Protein AF-A0A508TF78-F1 (afdb_monomer)

InterPro domains:
  IPR029068 Glyoxalase/Bleomycin resistance protein/Dihydroxybiphenyl dioxygenase [SSF54593] (1-44)

Organism: NCBI:txid2511166

Secondary structure (DSSP, 8-state):
------EEEEEESSHHHHHHHHHHHHTPPPPEEETTEEEEE-TTS-EEEEEE--S-----------SS---STTSS--TT---

Nearest PDB structures (foldseek):
  6a52-assembly1_A  TM=9.834E-01  e=1.050E-06  Rhodococcus phenolicus
  7wb2-assembly1_C  TM=9.460E-01  e=6.098E-06  Streptomyces chartreusis
  6a4z-assembly1_B  TM=9.620E-01  e=8.552E-06  Streptomyces chartreusis
  7w5e-assembly1_A  TM=9.612E-01  e=2.701E-05  Streptomyces chartreusis
  7wcc-assembly2_D-3  TM=9.549E-01  e=3.309E-05  Streptomyces chartreusis

Solvent-accessible surface area (backbone atoms only — not comparable to full-atom values): 5448 Å² total; per-residue (Å²): 131,93,84,78,80,54,66,48,80,39,78,26,79,49,15,64,62,50,33,44,50,52,19,65,72,70,72,46,69,81,50,44,81,55,91,85,24,22,32,34,67,45,96,88,67,24,31,45,29,16,24,68,42,90,66,90,76,78,92,79,88,84,87,84,88,69,95,64,80,91,78,66,78,80,72,63,80,64,86,79,79,77,134

pLDDT: mean 85.86, std 19.12, range [37.03, 98.56]

Mean predicted aligned error: 6.98 Å

Foldseek 3Di:
DDDDQAEDEAEDQDQQVVQQVCCVLVVFDHFDDDDQFRWGADPVNHIYTYHRDPDDHDDDDDDDDDPDDPDPSVPPPPPPPDD

Radius of gyration: 13.75 Å; Cα contacts (8 Å, |Δi|>4): 99; chains: 1; bounding box: 28×33×35 Å

Structure (mmCIF, N/CA/C/O backbone):
data_AF-A0A508TF78-F1
#
_entry.id   AF-A0A508TF78-F1
#
loop_
_atom_site.group_PDB
_atom_site.id
_atom_site.type_symbol
_atom_site.label_atom_id
_atom_site.label_alt_id
_atom_site.label_comp_id
_atom_site.label_asym_id
_atom_site.label_entity_id
_atom_site.label_seq_id
_atom_site.pdbx_PDB_ins_code
_atom_site.Cartn_x
_atom_site.Cartn_y
_atom_site.Cartn_z
_atom_site.occupancy
_atom_site.B_iso_or_equiv
_atom_site.auth_seq_id
_atom_site.auth_comp_id
_atom_site.auth_asym_id
_atom_site.auth_atom_id
_atom_site.pdbx_PDB_model_num
ATOM 1 N N . MET A 1 1 ? 6.488 11.146 23.804 1.00 67.94 1 MET A N 1
ATOM 2 C CA . MET A 1 1 ? 5.631 11.390 22.624 1.00 67.94 1 MET A CA 1
ATOM 3 C C . MET A 1 1 ? 5.358 10.046 21.969 1.00 67.94 1 MET A C 1
ATOM 5 O O . MET A 1 1 ? 6.329 9.310 21.818 1.00 67.94 1 MET A O 1
ATOM 9 N N . PRO A 1 2 ? 4.102 9.686 21.658 1.00 85.88 2 PRO A N 1
ATOM 10 C CA . PRO A 1 2 ? 3.818 8.464 20.909 1.00 85.88 2 PRO A CA 1
ATOM 11 C C . PRO A 1 2 ? 4.322 8.599 19.463 1.00 85.88 2 PRO A C 1
ATOM 13 O O . PRO A 1 2 ? 4.281 9.689 18.894 1.00 85.88 2 PRO A O 1
ATOM 16 N N . ILE A 1 3 ? 4.850 7.507 18.910 1.00 91.81 3 ILE A N 1
ATOM 17 C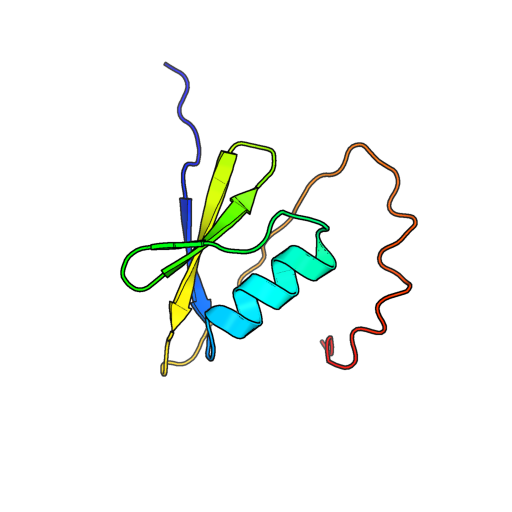 CA . ILE A 1 3 ? 5.328 7.397 17.526 1.00 91.81 3 ILE A CA 1
ATOM 18 C C . ILE A 1 3 ? 4.472 6.326 16.860 1.00 91.81 3 ILE A C 1
ATOM 20 O O . ILE A 1 3 ? 4.426 5.200 17.355 1.00 91.81 3 ILE A O 1
ATOM 24 N N . ASP A 1 4 ? 3.842 6.671 15.740 1.00 93.69 4 ASP A N 1
ATOM 25 C CA . ASP A 1 4 ? 2.951 5.772 15.011 1.00 93.69 4 ASP A CA 1
ATOM 26 C C . ASP A 1 4 ? 3.559 5.343 13.677 1.00 93.69 4 ASP A C 1
ATOM 28 O O . ASP A 1 4 ? 4.216 6.116 12.973 1.00 93.69 4 ASP A O 1
ATOM 32 N N . PHE A 1 5 ? 3.295 4.096 13.296 1.00 94.56 5 PHE A N 1
ATOM 33 C CA . PHE A 1 5 ? 3.591 3.613 11.956 1.00 94.56 5 PHE A CA 1
ATOM 34 C C . PHE A 1 5 ? 2.558 4.174 10.974 1.00 94.56 5 PHE A C 1
ATOM 36 O O . PHE A 1 5 ? 1.394 3.778 10.999 1.00 94.56 5 PHE A O 1
ATOM 43 N N . ASN A 1 6 ? 2.982 5.114 10.127 1.00 95.50 6 ASN A N 1
ATOM 44 C CA . ASN A 1 6 ? 2.067 5.855 9.262 1.00 95.50 6 ASN A CA 1
ATOM 45 C C . ASN A 1 6 ? 1.837 5.192 7.897 1.00 95.50 6 ASN A C 1
ATOM 47 O O . ASN A 1 6 ? 0.696 5.082 7.464 1.00 95.50 6 ASN A O 1
ATOM 51 N N . HIS A 1 7 ? 2.889 4.748 7.209 1.00 97.44 7 HIS A N 1
ATOM 52 C CA . HIS A 1 7 ? 2.753 4.085 5.911 1.00 97.44 7 HIS A CA 1
ATOM 53 C C . HIS A 1 7 ? 3.997 3.270 5.540 1.00 97.44 7 HIS A C 1
ATOM 55 O O . HIS A 1 7 ? 5.075 3.462 6.106 1.00 97.44 7 HIS A O 1
ATOM 61 N N . THR A 1 8 ? 3.849 2.367 4.571 1.00 97.94 8 THR A N 1
ATOM 62 C CA . THR A 1 8 ? 4.963 1.685 3.898 1.00 97.94 8 THR A CA 1
ATOM 63 C C . THR A 1 8 ? 4.647 1.424 2.433 1.00 97.94 8 THR A C 1
ATOM 65 O O . THR A 1 8 ? 3.487 1.253 2.060 1.00 97.94 8 THR A O 1
ATOM 68 N N . ILE A 1 9 ? 5.691 1.355 1.609 1.00 97.81 9 ILE A N 1
ATOM 69 C CA . ILE A 1 9 ? 5.576 1.071 0.179 1.00 97.81 9 ILE A CA 1
ATOM 70 C C . ILE A 1 9 ? 5.605 -0.439 -0.042 1.00 97.81 9 ILE A C 1
ATOM 72 O O . ILE A 1 9 ? 6.514 -1.127 0.428 1.00 97.81 9 ILE A O 1
ATOM 76 N N . VAL A 1 10 ? 4.645 -0.931 -0.823 1.00 97.88 10 VAL A N 1
ATOM 77 C CA . VAL A 1 10 ? 4.552 -2.337 -1.222 1.00 97.88 10 VAL A CA 1
ATOM 78 C C . VAL A 1 10 ? 4.805 -2.443 -2.730 1.00 97.88 10 VAL A C 1
ATOM 80 O O . VAL A 1 10 ? 3.964 -2.015 -3.526 1.00 97.88 10 VAL A O 1
ATOM 83 N N . PRO A 1 11 ? 5.957 -2.973 -3.172 1.00 97.69 11 PRO A N 1
ATOM 84 C CA . PRO A 1 11 ? 6.193 -3.200 -4.592 1.00 97.69 11 PRO A CA 1
ATOM 85 C C . PRO A 1 11 ? 5.260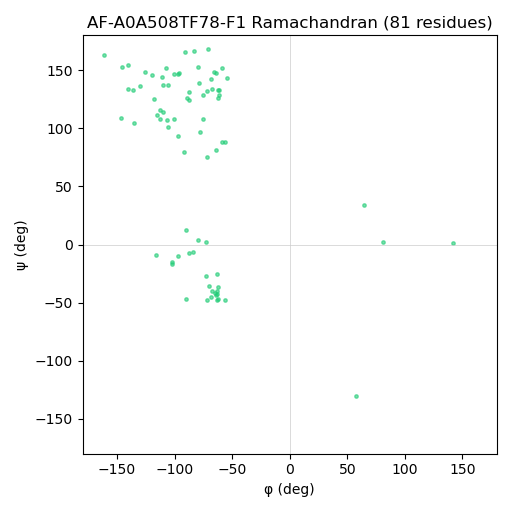 -4.299 -5.120 1.00 97.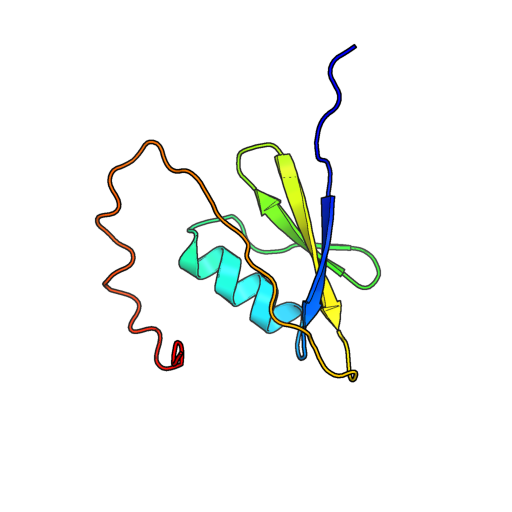69 11 PRO A C 1
ATOM 87 O O . PRO A 1 11 ? 5.127 -5.360 -4.514 1.00 97.69 11 PRO A O 1
ATOM 90 N N . ALA A 1 12 ? 4.636 -4.060 -6.271 1.00 97.38 12 ALA A N 1
ATOM 91 C CA . ALA A 1 12 ? 3.747 -5.004 -6.939 1.00 97.38 12 ALA A CA 1
ATOM 92 C C . ALA A 1 12 ? 3.958 -4.982 -8.457 1.00 97.38 12 ALA A C 1
ATOM 94 O O . ALA A 1 12 ? 4.379 -3.975 -9.014 1.00 97.38 12 ALA A O 1
ATOM 95 N N . ARG A 1 13 ? 3.646 -6.088 -9.144 1.00 97.19 13 ARG A N 1
ATOM 96 C CA . ARG A 1 13 ? 3.674 -6.135 -10.620 1.00 97.19 13 ARG A CA 1
ATOM 97 C C . ARG A 1 13 ? 2.543 -5.314 -11.244 1.00 97.19 13 ARG A C 1
ATOM 99 O O . ARG A 1 13 ? 2.743 -4.687 -12.275 1.00 97.19 13 ARG A O 1
ATOM 106 N N . ASP A 1 14 ? 1.390 -5.326 -10.582 1.00 97.44 14 ASP A N 1
ATOM 107 C CA . ASP A 1 14 ? 0.247 -4.456 -10.843 1.00 97.44 14 ASP A CA 1
ATOM 108 C C . ASP A 1 14 ? -0.261 -3.949 -9.489 1.00 97.44 14 ASP A C 1
ATOM 110 O O . ASP A 1 14 ? -0.866 -4.687 -8.701 1.00 97.44 14 ASP A O 1
ATOM 114 N N . SER A 1 15 ? 0.047 -2.692 -9.190 1.00 97.69 15 SER A N 1
ATOM 115 C CA . SER A 1 15 ? -0.317 -2.014 -7.949 1.00 97.69 15 SER A CA 1
ATOM 116 C C . SER A 1 15 ? -1.826 -1.897 -7.773 1.00 97.69 15 SER A C 1
ATOM 118 O O . SER A 1 15 ? -2.322 -2.059 -6.659 1.00 97.69 15 SER A O 1
ATOM 120 N N . LYS A 1 16 ? -2.578 -1.672 -8.856 1.00 98.06 16 LYS A N 1
ATOM 121 C CA . LYS A 1 16 ? -4.034 -1.498 -8.815 1.00 98.06 16 LYS A CA 1
ATOM 122 C C . LYS A 1 16 ? -4.730 -2.818 -8.528 1.00 98.06 16 LYS A C 1
ATOM 124 O O . LYS A 1 16 ? -5.589 -2.866 -7.647 1.00 98.06 16 LYS A O 1
ATOM 129 N N . ALA A 1 17 ? -4.345 -3.881 -9.229 1.00 97.69 17 ALA A N 1
ATOM 130 C CA . ALA A 1 17 ? -4.879 -5.217 -8.995 1.00 97.69 17 ALA A CA 1
ATOM 131 C C . ALA A 1 17 ? -4.524 -5.718 -7.587 1.00 97.69 17 ALA A C 1
ATOM 133 O O . ALA A 1 17 ? -5.388 -6.243 -6.888 1.00 97.69 17 ALA A O 1
ATOM 134 N N . SER A 1 18 ? -3.286 -5.491 -7.138 1.00 97.75 18 SER A N 1
ATOM 135 C CA . SER A 1 18 ? -2.808 -5.942 -5.822 1.00 97.75 18 SER A CA 1
ATOM 136 C C . SER A 1 18 ? -3.489 -5.201 -4.666 1.00 97.75 18 SER A C 1
ATOM 138 O O . SER A 1 18 ? -3.959 -5.832 -3.718 1.00 97.75 18 SER A O 1
ATOM 140 N N . ALA A 1 19 ? -3.615 -3.872 -4.760 1.00 98.12 19 ALA A N 1
ATOM 141 C CA . ALA A 1 19 ? -4.337 -3.065 -3.777 1.00 98.12 19 ALA A CA 1
ATOM 142 C C . ALA A 1 19 ? -5.830 -3.436 -3.724 1.00 98.12 19 ALA A C 1
ATOM 144 O O . ALA A 1 19 ? -6.418 -3.547 -2.643 1.00 98.12 19 ALA A O 1
ATOM 145 N N . LYS A 1 20 ? -6.447 -3.686 -4.888 1.00 97.81 20 LYS A N 1
ATOM 146 C CA . LYS A 1 20 ? -7.827 -4.176 -4.961 1.00 97.81 20 LYS A CA 1
ATOM 147 C C . LYS A 1 20 ? -7.974 -5.551 -4.305 1.00 97.81 20 LYS A C 1
ATOM 149 O O . LYS A 1 20 ? -8.863 -5.733 -3.484 1.00 97.81 20 LYS A O 1
ATOM 154 N N . PHE A 1 21 ? -7.085 -6.490 -4.609 1.00 96.88 21 PHE A N 1
ATOM 155 C CA . PHE A 1 21 ? -7.118 -7.827 -4.022 1.00 96.88 21 PHE A CA 1
ATOM 156 C C . PHE A 1 21 ? -7.076 -7.778 -2.490 1.00 96.88 21 PHE A C 1
ATOM 158 O O . PHE A 1 21 ? -7.900 -8.405 -1.827 1.00 96.88 21 PHE A O 1
ATOM 165 N N . VAL A 1 22 ? -6.160 -6.996 -1.911 1.00 95.44 22 VAL A N 1
ATOM 166 C CA . VAL A 1 22 ? -6.036 -6.904 -0.450 1.00 95.44 22 VAL A CA 1
ATOM 167 C C . VAL A 1 22 ? -7.240 -6.220 0.190 1.00 95.44 22 VAL A C 1
ATOM 169 O O . VAL A 1 22 ? -7.703 -6.679 1.232 1.00 95.44 22 VAL A O 1
ATOM 172 N N . THR A 1 23 ? -7.785 -5.167 -0.420 1.00 95.75 23 THR A N 1
ATOM 173 C CA . THR A 1 23 ? -8.999 -4.515 0.103 1.00 95.75 23 THR A CA 1
ATOM 174 C C . THR A 1 23 ? -10.212 -5.438 0.051 1.00 95.75 23 THR A C 1
ATOM 176 O O . THR A 1 23 ? -10.925 -5.533 1.049 1.00 95.75 23 THR A O 1
ATOM 179 N N . ASP A 1 24 ? -10.384 -6.199 -1.033 1.00 94.69 24 ASP A N 1
ATOM 180 C CA . ASP A 1 24 ? -11.455 -7.192 -1.167 1.00 94.69 24 ASP A CA 1
ATOM 181 C C . ASP A 1 24 ? -11.315 -8.316 -0.125 1.00 94.69 24 ASP A C 1
ATOM 183 O O . ASP A 1 24 ? -12.275 -8.649 0.569 1.00 94.69 24 ASP A O 1
ATOM 187 N N . VAL A 1 25 ? -10.112 -8.885 0.027 1.00 92.00 25 VAL A N 1
ATOM 188 C CA . VAL A 1 25 ? -9.854 -9.977 0.981 1.00 92.00 25 VAL A CA 1
ATOM 189 C C . VAL A 1 25 ? -10.054 -9.509 2.417 1.00 92.00 25 VAL A C 1
ATOM 191 O O . VAL A 1 25 ? -10.657 -10.224 3.214 1.00 92.00 25 VAL A O 1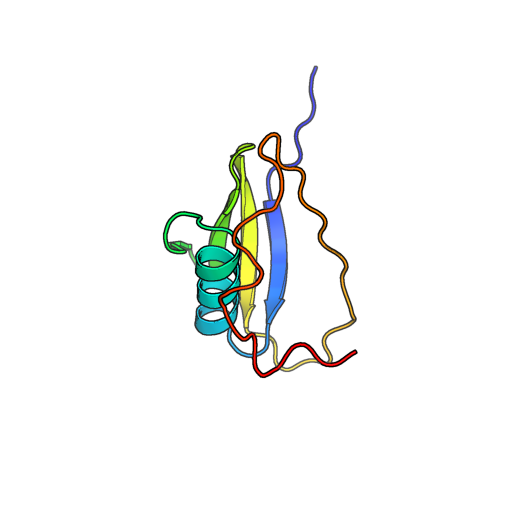
ATOM 194 N N . LEU A 1 26 ? -9.556 -8.320 2.763 1.00 91.06 26 LEU A N 1
ATOM 195 C CA . LEU A 1 26 ? -9.616 -7.787 4.123 1.00 91.06 26 LEU A CA 1
ATOM 196 C C . LEU A 1 26 ? -10.937 -7.076 4.456 1.00 91.06 26 LEU A C 1
ATOM 198 O O . LEU A 1 26 ? -11.133 -6.717 5.617 1.00 91.06 26 LEU A O 1
ATOM 202 N N . GLY A 1 27 ? -11.833 -6.883 3.483 1.00 91.44 27 GLY A N 1
ATOM 203 C CA . GLY A 1 27 ? -13.078 -6.132 3.665 1.00 91.44 27 GLY A CA 1
ATOM 204 C C . GLY A 1 27 ? -12.844 -4.650 3.975 1.00 91.44 27 GLY A C 1
ATOM 205 O O . GLY A 1 27 ? -13.578 -4.061 4.767 1.00 91.44 27 GLY A O 1
ATOM 206 N N . LEU A 1 28 ? -11.790 -4.063 3.404 1.00 93.56 28 LEU A N 1
ATOM 207 C CA . LEU A 1 28 ? -11.454 -2.646 3.554 1.00 93.56 28 LEU A CA 1
ATOM 208 C C . LEU A 1 28 ? -12.111 -1.807 2.450 1.00 93.56 28 LEU A C 1
ATOM 210 O O . LEU A 1 28 ? -12.558 -2.321 1.426 1.00 93.56 28 LEU A O 1
ATOM 214 N N . SER A 1 29 ? -12.127 -0.489 2.644 1.00 95.06 29 SER A N 1
ATOM 215 C CA . SER A 1 29 ? -12.527 0.463 1.605 1.00 95.06 29 SER A CA 1
ATOM 216 C C . SER A 1 29 ? -11.653 0.337 0.355 1.00 95.06 29 SER A C 1
ATOM 218 O O . SER A 1 29 ? -10.475 -0.008 0.446 1.00 95.06 29 SER A O 1
ATOM 220 N N . ALA A 1 30 ? -12.220 0.682 -0.804 1.00 96.38 30 ALA A N 1
ATOM 221 C CA . ALA A 1 30 ? -11.501 0.665 -2.075 1.00 96.38 30 ALA A CA 1
ATOM 222 C C . ALA A 1 30 ? -10.200 1.498 -2.015 1.00 96.38 30 ALA A C 1
ATOM 224 O O . ALA A 1 30 ? -10.184 2.564 -1.383 1.00 96.38 30 ALA A O 1
ATOM 225 N N . PRO A 1 31 ? -9.122 1.048 -2.686 1.00 97.62 31 PRO A N 1
ATOM 226 C CA . PRO A 1 31 ? -7.859 1.769 -2.697 1.00 97.62 31 PRO A CA 1
ATOM 227 C C . PRO A 1 31 ? -8.011 3.127 -3.381 1.00 97.62 31 PRO A C 1
ATOM 229 O O . PRO A 1 31 ? -8.782 3.286 -4.332 1.00 97.62 31 PRO A O 1
ATOM 232 N N . ARG A 1 32 ? -7.246 4.114 -2.912 1.00 97.62 32 ARG A N 1
ATOM 233 C CA . ARG A 1 32 ? -7.217 5.462 -3.490 1.00 97.62 32 ARG A CA 1
ATOM 234 C C . ARG A 1 32 ? -5.931 5.671 -4.269 1.00 97.62 32 ARG A C 1
ATOM 236 O O . ARG A 1 32 ? -4.852 5.338 -3.791 1.00 97.62 32 ARG A O 1
ATOM 243 N N . HIS A 1 33 ? -6.035 6.278 -5.443 1.00 97.44 33 HIS A N 1
ATOM 244 C CA . HIS A 1 33 ? -4.855 6.682 -6.194 1.00 97.44 33 HIS A CA 1
ATOM 245 C C . HIS A 1 33 ? -4.228 7.934 -5.567 1.00 97.44 33 HIS A C 1
ATOM 247 O O . HIS A 1 33 ? -4.927 8.923 -5.333 1.00 97.44 33 HIS A O 1
ATOM 253 N N . TRP A 1 34 ? -2.923 7.896 -5.296 1.00 96.31 34 TRP A N 1
ATOM 254 C CA . TRP A 1 34 ? -2.177 9.038 -4.774 1.00 96.31 34 TRP A CA 1
ATOM 255 C C . TRP A 1 34 ? -0.744 9.038 -5.312 1.00 96.31 34 TRP A C 1
ATOM 257 O O . TRP A 1 34 ? 0.074 8.194 -4.951 1.00 96.31 34 TRP A O 1
ATOM 267 N N . GLY A 1 35 ? -0.439 9.978 -6.211 1.00 95.25 35 GLY A N 1
ATOM 268 C CA . GLY A 1 35 ? 0.850 10.005 -6.905 1.00 95.25 35 GLY A CA 1
ATOM 269 C C . GLY A 1 35 ? 1.100 8.692 -7.665 1.00 95.25 35 GLY A C 1
ATOM 270 O O . GLY A 1 35 ? 0.217 8.248 -8.391 1.00 95.25 35 GLY A O 1
ATOM 271 N N . PRO A 1 36 ? 2.265 8.036 -7.514 1.00 96.12 36 PRO A N 1
ATOM 272 C CA . PRO A 1 36 ? 2.534 6.751 -8.160 1.00 96.12 36 PRO A CA 1
ATOM 273 C C . PRO A 1 36 ? 1.895 5.553 -7.434 1.00 96.12 36 PRO A C 1
ATOM 275 O O . PRO A 1 36 ? 2.156 4.415 -7.819 1.00 96.12 36 PRO A O 1
ATOM 278 N N . PHE A 1 37 ? 1.121 5.784 -6.366 1.00 98.31 37 PHE A N 1
ATOM 279 C CA . PHE A 1 37 ? 0.669 4.732 -5.463 1.00 98.31 37 PHE A CA 1
ATOM 280 C C . PHE A 1 37 ? -0.819 4.407 -5.599 1.00 98.31 37 PHE A C 1
ATOM 282 O O . PHE A 1 37 ? -1.657 5.255 -5.928 1.00 98.31 37 PHE A O 1
ATOM 289 N N . GLN A 1 38 ? -1.145 3.159 -5.274 1.00 98.56 38 GLN A N 1
ATOM 290 C CA . GLN A 1 38 ? -2.489 2.705 -4.933 1.00 98.56 38 GLN A CA 1
ATOM 291 C C . GLN A 1 38 ? -2.525 2.483 -3.419 1.00 98.56 38 GLN A C 1
ATOM 293 O O . GLN A 1 38 ? -2.001 1.498 -2.905 1.00 98.56 38 GLN A O 1
ATOM 298 N N . MET A 1 39 ? -3.091 3.449 -2.706 1.00 98.25 39 MET A N 1
ATOM 299 C CA . MET A 1 39 ? -3.058 3.534 -1.251 1.00 98.25 39 MET A CA 1
ATOM 300 C C . MET A 1 39 ? -4.220 2.757 -0.630 1.00 98.25 39 MET A C 1
ATOM 302 O O . MET A 1 39 ? -5.390 3.040 -0.910 1.00 98.25 39 MET A O 1
ATOM 306 N N . VAL A 1 40 ? -3.891 1.824 0.263 1.00 98.12 40 VAL A N 1
ATOM 307 C CA . VAL A 1 40 ? -4.843 1.073 1.091 1.00 98.12 40 VAL A CA 1
ATOM 308 C C . VAL A 1 40 ? -4.709 1.524 2.539 1.00 98.12 40 VAL A C 1
ATOM 310 O O . VAL A 1 40 ? -3.687 1.274 3.170 1.00 98.12 40 VAL A O 1
ATOM 313 N N . THR A 1 41 ? -5.748 2.159 3.080 1.00 97.62 41 THR A N 1
ATOM 314 C CA . THR A 1 41 ? -5.772 2.594 4.484 1.00 97.62 41 THR A CA 1
ATOM 315 C C . THR A 1 41 ? -6.334 1.485 5.373 1.00 97.62 41 THR A C 1
A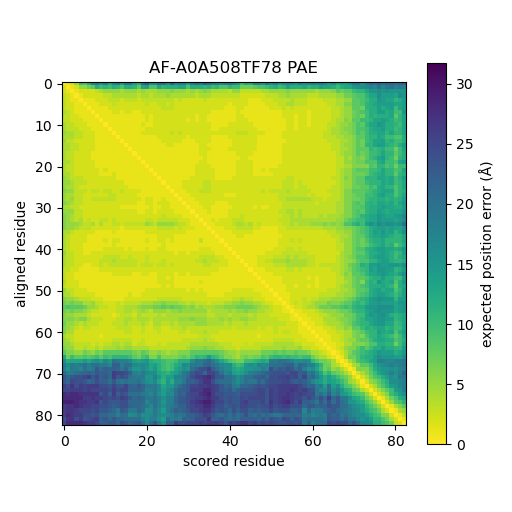TOM 317 O O . THR A 1 41 ? -7.434 0.980 5.138 1.00 97.62 41 THR A O 1
ATOM 320 N N . THR A 1 42 ? -5.585 1.100 6.403 1.00 95.25 42 THR A N 1
ATOM 321 C CA . THR A 1 42 ? -5.985 0.098 7.396 1.00 95.25 42 THR A CA 1
ATOM 322 C C . THR A 1 42 ? -6.852 0.713 8.499 1.00 95.25 42 THR A C 1
ATOM 324 O O . THR A 1 42 ? -6.911 1.928 8.681 1.00 95.25 42 THR A O 1
ATOM 327 N N . ALA A 1 43 ? -7.501 -0.135 9.303 1.00 93.50 43 ALA A N 1
ATOM 328 C CA . ALA A 1 43 ? -8.350 0.320 10.407 1.00 93.50 43 ALA A CA 1
ATOM 329 C C . ALA A 1 43 ? -7.594 1.096 11.507 1.00 93.50 43 ALA A C 1
ATOM 331 O O . ALA A 1 43 ? -8.199 1.910 12.195 1.00 93.50 43 ALA A O 1
ATOM 332 N N . ASN A 1 44 ? -6.284 0.868 11.671 1.00 92.75 44 ASN A N 1
ATOM 333 C CA . ASN A 1 44 ? -5.433 1.626 12.598 1.00 92.75 44 ASN A CA 1
ATOM 334 C C . ASN A 1 44 ? -4.792 2.873 11.958 1.00 92.75 44 ASN A C 1
ATOM 336 O O . ASN A 1 44 ? -3.884 3.449 12.546 1.00 92.75 44 ASN A O 1
ATOM 340 N N . GLY A 1 45 ? -5.245 3.282 10.768 1.00 94.81 45 GLY A N 1
ATOM 341 C CA . GLY A 1 45 ? -4.827 4.524 10.113 1.00 94.81 45 GLY A CA 1
ATOM 342 C C . GLY A 1 45 ? -3.497 4.461 9.359 1.00 94.81 45 GLY A C 1
ATOM 343 O O . GLY A 1 45 ? -3.086 5.478 8.806 1.00 94.81 45 GLY A O 1
ATOM 344 N N . ALA A 1 46 ? -2.841 3.298 9.304 1.00 96.81 46 ALA A N 1
ATOM 345 C CA . ALA A 1 46 ? -1.636 3.113 8.505 1.00 96.81 46 ALA A CA 1
ATOM 346 C C . ALA A 1 46 ? -1.980 2.895 7.023 1.00 96.81 46 ALA A C 1
ATOM 348 O O . ALA A 1 46 ? -3.042 2.360 6.697 1.00 96.81 46 ALA A O 1
ATOM 349 N N . ASN A 1 47 ? -1.068 3.251 6.120 1.00 97.81 47 ASN A N 1
ATOM 350 C CA . ASN A 1 47 ? -1.242 3.013 4.689 1.00 97.81 47 ASN A CA 1
ATOM 351 C C . ASN A 1 47 ? -0.290 1.937 4.149 1.00 97.81 47 ASN A C 1
ATOM 353 O O . ASN A 1 47 ? 0.901 1.910 4.465 1.00 97.81 47 ASN A O 1
ATOM 357 N N . LEU A 1 48 ? -0.828 1.065 3.297 1.00 97.94 48 LEU A N 1
ATOM 358 C CA . LEU A 1 48 ? -0.050 0.222 2.394 1.00 97.94 48 LEU A CA 1
ATOM 359 C C . LEU A 1 48 ? -0.092 0.859 1.004 1.00 97.94 48 LEU A C 1
ATOM 361 O O . LEU A 1 48 ? -1.130 0.847 0.338 1.00 97.94 48 LEU A O 1
ATOM 365 N N . ASP A 1 49 ? 1.035 1.423 0.585 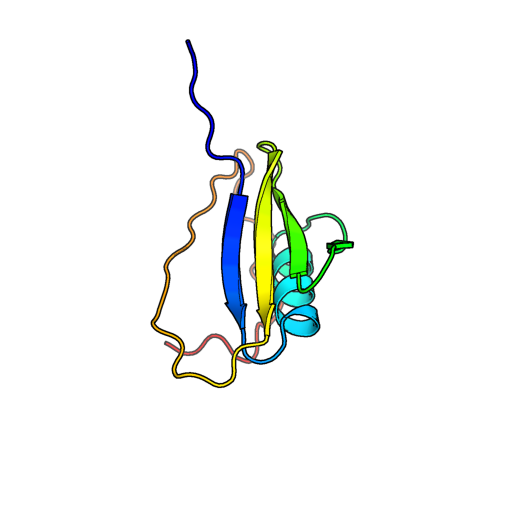1.00 98.38 49 ASP A N 1
ATOM 366 C CA . ASP A 1 49 ? 1.157 2.189 -0.650 1.00 98.38 49 ASP A CA 1
ATOM 367 C C . ASP A 1 49 ? 1.710 1.294 -1.757 1.00 98.38 49 ASP A C 1
ATOM 369 O O . ASP A 1 49 ? 2.922 1.116 -1.906 1.00 98.38 49 ASP A O 1
ATOM 373 N N . TYR A 1 50 ? 0.814 0.692 -2.538 1.00 98.31 50 TYR A N 1
ATOM 374 C CA . TYR A 1 50 ? 1.214 -0.202 -3.620 1.00 98.31 50 TYR A CA 1
ATOM 375 C C . TYR A 1 50 ? 1.823 0.583 -4.776 1.00 98.31 50 TYR A C 1
ATOM 377 O O . TYR A 1 50 ? 1.228 1.553 -5.243 1.00 98.31 50 TYR A O 1
ATOM 385 N N . LYS A 1 51 ? 2.976 0.136 -5.276 1.00 98.25 51 LYS A N 1
ATOM 386 C CA . LYS A 1 51 ? 3.694 0.765 -6.392 1.00 98.25 51 LYS A CA 1
ATOM 387 C C . LYS A 1 51 ? 4.070 -0.267 -7.446 1.00 98.25 51 LYS A C 1
ATOM 389 O O . LYS A 1 51 ? 4.591 -1.326 -7.100 1.00 98.25 51 LYS A O 1
ATOM 394 N N . ASP A 1 52 ? 3.877 0.075 -8.717 1.00 98.00 52 ASP A N 1
ATOM 395 C CA . ASP A 1 52 ? 4.326 -0.771 -9.823 1.00 98.00 52 ASP A CA 1
ATOM 396 C C . ASP A 1 52 ? 5.853 -0.947 -9.796 1.00 98.00 52 ASP A C 1
ATOM 398 O O . ASP A 1 52 ? 6.618 0.013 -9.651 1.00 98.00 52 ASP A O 1
ATOM 402 N N . SER A 1 53 ? 6.300 -2.191 -9.941 1.00 96.62 53 SER A N 1
ATOM 403 C CA . SER A 1 53 ? 7.704 -2.582 -9.975 1.00 96.62 53 SER A CA 1
ATOM 404 C C . SER A 1 53 ? 7.932 -3.672 -11.015 1.00 96.62 53 SER A C 1
ATOM 406 O O . SER A 1 53 ? 7.214 -4.669 -11.069 1.00 96.62 53 SER A O 1
ATOM 408 N N . GLN A 1 54 ? 8.978 -3.493 -11.822 1.00 94.69 54 GLN A N 1
ATOM 409 C CA . GLN A 1 54 ? 9.445 -4.493 -12.787 1.00 94.69 54 GLN A CA 1
ATOM 410 C C . GLN A 1 54 ? 10.612 -5.337 -12.253 1.00 94.69 54 GLN A C 1
ATOM 412 O O . GLN A 1 54 ? 10.974 -6.344 -12.864 1.00 94.69 54 GLN A O 1
ATOM 417 N N . ALA A 1 55 ? 11.185 -4.948 -11.112 1.00 93.62 55 ALA A N 1
ATOM 418 C CA . ALA A 1 55 ? 12.269 -5.675 -10.463 1.00 93.62 55 ALA A CA 1
ATOM 419 C C . ALA A 1 55 ? 11.781 -6.998 -9.852 1.00 93.62 55 ALA A C 1
ATOM 421 O O . ALA A 1 55 ? 10.576 -7.237 -9.733 1.00 93.62 55 ALA A O 1
ATOM 422 N N . ASP A 1 56 ? 12.723 -7.848 -9.445 1.00 94.25 56 ASP A N 1
ATOM 423 C CA . ASP A 1 56 ? 12.395 -8.993 -8.599 1.00 94.25 56 ASP A CA 1
ATOM 424 C C . ASP A 1 56 ? 11.829 -8.509 -7.254 1.00 94.25 56 ASP A C 1
ATOM 426 O O . ASP A 1 56 ? 12.351 -7.564 -6.655 1.00 94.25 56 ASP A O 1
ATOM 430 N N . ILE A 1 57 ? 10.719 -9.108 -6.817 1.00 94.88 57 ILE A N 1
ATOM 431 C CA . ILE A 1 57 ? 9.979 -8.663 -5.631 1.00 94.88 57 ILE A CA 1
ATOM 432 C C . ILE A 1 57 ? 10.245 -9.670 -4.512 1.00 94.88 57 ILE A C 1
ATOM 434 O O . ILE A 1 57 ? 9.706 -10.780 -4.561 1.00 94.88 57 ILE A O 1
ATOM 438 N N . PRO A 1 58 ? 11.054 -9.319 -3.493 1.00 92.62 58 PRO A N 1
ATOM 439 C CA . PRO A 1 58 ? 11.307 -10.225 -2.388 1.00 92.62 58 PRO A CA 1
ATOM 440 C C . PRO A 1 58 ? 10.023 -10.463 -1.595 1.00 92.62 58 PRO A C 1
ATOM 442 O O . PRO A 1 58 ? 9.172 -9.583 -1.454 1.00 92.62 58 PRO A O 1
ATOM 445 N N . ARG A 1 59 ? 9.906 -11.663 -1.027 1.00 93.12 59 ARG A N 1
ATOM 446 C CA . ARG A 1 59 ? 8.774 -12.032 -0.174 1.00 93.12 59 ARG A CA 1
ATOM 447 C C . ARG A 1 59 ? 8.737 -11.128 1.061 1.00 93.12 59 ARG A C 1
ATOM 449 O O . ARG A 1 59 ? 9.722 -11.041 1.791 1.00 93.12 59 ARG A O 1
ATOM 456 N N . GLN A 1 60 ? 7.595 -10.494 1.308 1.00 94.50 60 GLN A N 1
ATOM 457 C CA . GLN A 1 60 ? 7.337 -9.673 2.494 1.00 94.50 60 GLN A CA 1
ATOM 458 C C . GLN A 1 60 ? 6.160 -10.258 3.278 1.00 94.50 60 GLN A C 1
ATOM 460 O O . GLN A 1 60 ? 5.230 -10.811 2.692 1.00 94.50 60 GLN A O 1
ATOM 465 N N . HIS A 1 61 ? 6.201 -10.152 4.606 1.00 95.38 61 HIS A N 1
ATOM 466 C CA . HIS A 1 61 ? 5.156 -10.679 5.480 1.00 95.38 61 HIS A CA 1
ATOM 467 C C . HIS A 1 61 ? 4.408 -9.538 6.169 1.00 95.38 61 HIS A C 1
ATOM 469 O O . HIS A 1 61 ? 4.983 -8.814 6.980 1.00 95.38 61 HIS A O 1
ATOM 475 N N . TYR A 1 62 ? 3.117 -9.412 5.865 1.00 94.38 62 TYR A N 1
ATOM 476 C CA . TYR A 1 62 ? 2.224 -8.435 6.478 1.00 94.38 62 TYR A CA 1
ATOM 477 C C . TYR A 1 62 ? 1.151 -9.163 7.276 1.00 94.38 62 TYR A C 1
ATOM 479 O O . TYR A 1 62 ? 0.286 -9.839 6.718 1.00 94.38 62 TYR A O 1
ATOM 487 N N . ALA A 1 63 ? 1.219 -9.027 8.596 1.00 93.19 63 ALA A N 1
ATOM 488 C CA . ALA A 1 63 ? 0.242 -9.601 9.503 1.00 93.19 63 ALA A CA 1
ATOM 489 C C . ALA A 1 63 ? -0.809 -8.557 9.880 1.00 93.19 63 ALA A C 1
ATOM 491 O O . ALA A 1 63 ? -0.521 -7.368 10.015 1.00 93.19 63 ALA A O 1
ATOM 492 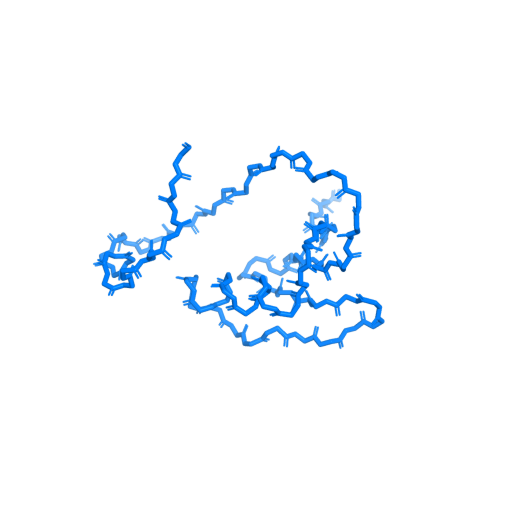N N . ARG A 1 64 ? -2.035 -9.024 10.105 1.00 87.50 64 ARG A N 1
ATOM 493 C CA . ARG A 1 64 ? -3.127 -8.197 10.613 1.00 87.50 64 ARG A CA 1
ATOM 494 C C . ARG A 1 64 ? -3.743 -8.822 11.855 1.00 87.50 64 ARG A C 1
ATOM 496 O O . ARG A 1 64 ? -3.841 -10.042 11.959 1.00 87.50 64 ARG A O 1
ATOM 503 N N . SER A 1 65 ? -4.230 -7.980 12.756 1.00 88.06 65 SER A N 1
ATOM 504 C CA . SER A 1 65 ? -5.043 -8.411 13.894 1.00 88.06 65 SER A CA 1
ATOM 505 C C . SER A 1 65 ? -6.523 -8.166 13.602 1.00 88.06 65 SER A C 1
ATOM 507 O O . SER A 1 65 ? -6.872 -7.216 12.903 1.00 88.06 65 SER A O 1
ATOM 509 N N . SER A 1 66 ? -7.399 -9.031 14.106 1.00 81.94 66 SER A N 1
ATOM 510 C CA . SER A 1 66 ? -8.847 -8.810 14.100 1.00 81.94 66 SER A CA 1
ATOM 511 C C . SER A 1 66 ? -9.429 -9.202 15.447 1.00 81.94 66 SER A C 1
ATOM 513 O O . SER A 1 66 ? -9.146 -10.286 15.949 1.00 81.94 66 SER A O 1
ATOM 515 N N . SER A 1 67 ? -10.280 -8.343 16.006 1.00 80.19 67 SER A N 1
ATOM 516 C CA . SER A 1 67 ? -11.053 -8.654 17.214 1.00 80.19 67 SER A CA 1
ATOM 517 C C . SER A 1 67 ? -12.190 -9.645 16.938 1.00 80.19 67 SER A C 1
ATOM 519 O O . SER A 1 67 ? -12.581 -10.402 17.822 1.00 80.19 67 SER A O 1
ATOM 521 N N . ALA A 1 68 ? -12.705 -9.680 15.706 1.00 69.94 68 ALA A N 1
ATOM 522 C CA . ALA A 1 68 ? -13.689 -10.663 15.274 1.00 69.94 68 ALA A CA 1
ATOM 523 C C . ALA A 1 68 ? -13.027 -12.015 14.962 1.00 69.94 68 ALA A C 1
ATOM 525 O O . ALA A 1 68 ? -11.966 -12.082 14.329 1.00 69.94 68 ALA A O 1
ATOM 526 N N . ARG A 1 69 ? -13.689 -13.105 15.373 1.00 63.59 69 ARG A N 1
ATOM 527 C CA . ARG A 1 69 ? -13.287 -14.472 15.023 1.00 63.59 69 ARG A CA 1
ATOM 528 C C . ARG A 1 69 ? -13.358 -14.634 13.500 1.00 63.59 69 ARG A C 1
ATOM 530 O O . ARG A 1 69 ? -14.361 -14.296 12.875 1.00 63.59 69 ARG A O 1
ATOM 537 N N . MET A 1 70 ? -12.273 -15.132 12.917 1.00 60.66 70 MET A N 1
ATOM 538 C CA . MET A 1 70 ? -12.080 -15.329 11.479 1.00 60.66 70 MET A CA 1
ATOM 539 C C . MET A 1 70 ? -13.063 -16.370 10.910 1.00 60.66 70 MET A C 1
ATOM 541 O O . MET A 1 70 ? -12.698 -17.530 10.748 1.00 60.66 70 MET A O 1
ATOM 545 N N . ASN A 1 71 ? -14.306 -15.984 10.613 1.00 53.66 71 ASN A N 1
ATOM 546 C CA . ASN A 1 71 ? -15.317 -16.917 10.100 1.00 53.66 71 ASN A CA 1
ATOM 547 C C . ASN A 1 71 ? -15.562 -16.824 8.577 1.00 53.66 71 ASN A C 1
ATOM 549 O O . ASN A 1 71 ? -16.118 -17.771 8.032 1.00 53.66 71 ASN A O 1
ATOM 553 N N . SER A 1 72 ? -15.148 -15.759 7.865 1.00 51.41 72 SER A N 1
ATOM 554 C CA . SER A 1 72 ? -15.570 -15.540 6.458 1.00 51.41 72 SER A CA 1
ATOM 555 C C . SER A 1 72 ? -14.481 -15.562 5.370 1.00 51.41 72 SER A C 1
ATOM 557 O O . SER A 1 72 ? -14.826 -15.657 4.194 1.00 51.41 72 SER A O 1
ATOM 559 N N . MET A 1 73 ? -13.184 -15.589 5.701 1.00 51.53 73 MET A N 1
ATOM 560 C CA . MET A 1 73 ? -12.109 -15.641 4.681 1.00 51.53 73 MET A CA 1
ATOM 561 C C . MET A 1 73 ? -11.960 -17.001 3.973 1.00 51.53 73 MET A C 1
ATOM 563 O O . MET A 1 73 ? -11.084 -17.158 3.133 1.00 51.53 73 MET A O 1
ATOM 567 N N . ARG A 1 74 ? -12.809 -17.992 4.280 1.00 47.97 74 ARG A N 1
ATOM 568 C CA . ARG A 1 74 ? -12.816 -19.302 3.604 1.00 47.97 74 ARG A CA 1
ATOM 569 C C . ARG A 1 74 ? -13.684 -19.360 2.337 1.00 47.97 74 ARG A C 1
ATOM 571 O O . ARG A 1 74 ? -13.649 -20.387 1.672 1.00 47.97 74 ARG A O 1
ATOM 578 N N . SER A 1 75 ? -14.465 -18.322 2.010 1.00 39.25 75 SER A N 1
ATOM 579 C CA . SER A 1 75 ? -15.401 -18.370 0.864 1.00 39.25 75 SER A CA 1
ATOM 580 C C . SER A 1 75 ? -14.929 -17.649 -0.401 1.00 39.25 75 SER A C 1
ATOM 582 O O . SER A 1 75 ? -15.445 -17.928 -1.480 1.00 39.25 75 SER A O 1
ATOM 584 N N . SER A 1 76 ? -13.911 -16.793 -0.317 1.00 43.88 76 SER A N 1
ATOM 585 C CA . SER A 1 76 ? -13.126 -16.434 -1.491 1.00 43.88 76 SER A CA 1
ATOM 586 C C . SER A 1 76 ? -12.177 -17.596 -1.750 1.00 43.88 76 SER A C 1
ATOM 588 O O . SER A 1 76 ? -11.132 -17.718 -1.116 1.00 43.88 76 SER A O 1
ATOM 590 N N . SER A 1 77 ? -12.563 -18.496 -2.655 1.00 41.31 77 SER A N 1
ATOM 591 C CA . SER A 1 77 ? -11.629 -19.401 -3.316 1.00 41.31 77 SER A CA 1
ATOM 592 C C . SER A 1 77 ? -10.557 -18.537 -3.980 1.00 41.31 77 SER A C 1
ATOM 594 O O . SER A 1 77 ? -10.712 -18.090 -5.115 1.00 41.31 77 SER A O 1
ATOM 596 N N . ALA A 1 78 ? -9.510 -18.217 -3.224 1.00 44.81 78 ALA A N 1
ATOM 597 C CA . ALA A 1 78 ? -8.309 -17.571 -3.703 1.00 44.81 78 ALA A CA 1
ATOM 598 C C . ALA A 1 78 ? -7.551 -18.617 -4.522 1.00 44.81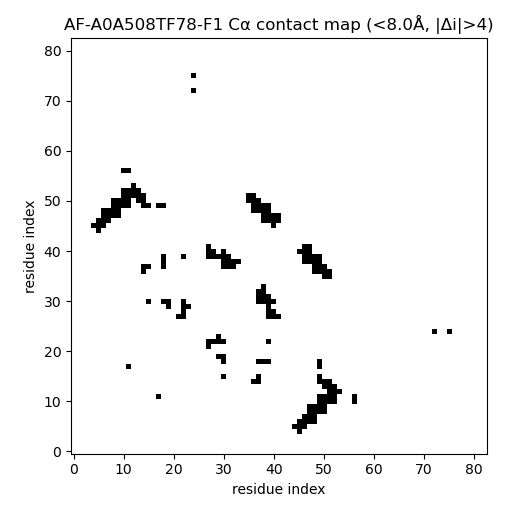 78 ALA A C 1
ATOM 600 O O . ALA A 1 78 ? -6.590 -19.232 -4.065 1.00 44.81 78 ALA A O 1
ATOM 601 N N . SER A 1 79 ? -8.068 -18.866 -5.723 1.00 40.81 79 SER A N 1
ATOM 602 C CA . SER A 1 79 ? -7.405 -19.580 -6.801 1.00 40.81 79 SER A CA 1
ATOM 603 C C . SER A 1 79 ? -6.120 -18.810 -7.115 1.00 40.81 79 SER A C 1
ATOM 605 O O . SER A 1 79 ? -6.145 -17.862 -7.893 1.00 40.81 79 SER A O 1
ATOM 607 N N . GLY A 1 80 ? -5.027 -19.125 -6.420 1.00 42.12 80 GLY A N 1
ATOM 608 C CA . GLY A 1 80 ? -3.746 -18.437 -6.596 1.00 42.12 80 GLY A CA 1
ATOM 609 C C . GLY A 1 80 ? -2.924 -18.183 -5.333 1.00 42.12 80 GLY A C 1
ATOM 610 O O . GLY A 1 80 ? -1.856 -17.592 -5.450 1.00 42.12 80 GLY A O 1
ATOM 611 N N . ILE A 1 81 ? -3.361 -18.610 -4.141 1.00 50.62 81 ILE A N 1
ATOM 612 C CA . ILE A 1 81 ? -2.458 -18.669 -2.977 1.00 50.62 81 ILE A CA 1
ATOM 613 C C . ILE A 1 81 ? -1.841 -20.067 -2.928 1.00 50.62 81 ILE A C 1
ATOM 615 O O . ILE A 1 81 ? -2.301 -20.936 -2.190 1.00 50.62 81 ILE A O 1
ATOM 619 N N . GLU A 1 82 ? -0.825 -20.290 -3.757 1.00 40.62 82 GLU A N 1
ATOM 620 C CA . GLU A 1 82 ? 0.094 -21.417 -3.591 1.00 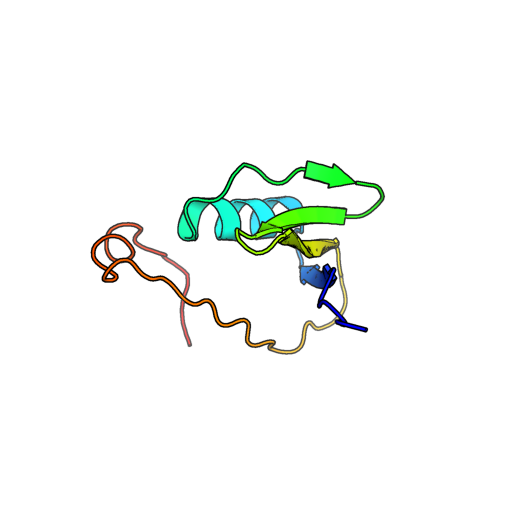40.62 82 GLU A CA 1
ATOM 621 C C . GLU A 1 82 ? 1.358 -20.943 -2.864 1.00 40.62 82 GLU A C 1
ATOM 623 O O . GLU A 1 82 ? 1.752 -19.778 -2.964 1.00 40.62 82 GLU A O 1
ATOM 628 N N . ASN A 1 83 ? 1.918 -21.847 -2.061 1.00 37.03 83 ASN A N 1
ATOM 629 C CA . ASN A 1 83 ? 3.060 -21.628 -1.174 1.00 37.03 83 ASN A CA 1
ATOM 630 C C . ASN A 1 83 ? 4.394 -21.763 -1.913 1.00 37.03 83 ASN A C 1
ATOM 632 O O . ASN A 1 83 ? 4.537 -22.762 -2.651 1.00 37.03 83 ASN A O 1
#

Sequence (83 aa):
MPIDFNHTIVPARDSKASAKFVTDVLGLSAPRHWGPFQMVTTANGANLDYKDSQADIPRQHYARSSSARMNSMRSSSASGIEN